Protein AF-A0A9E6AG06-F1 (afdb_monomer_lite)

Secondary structure (DSSP, 8-state):
------------------TTPPPPHHHHHHH--SHHHHHHHHHHHHHTT--GGGGGT-HHHHHHHHHHHHHHHHHHHHH-TT-HHHHHHHHHHHHHHHHHHT-

Foldseek 3Di:
DDDDPDDPDPDPPPPPPDDQFFQALVLLLVLQPDPVLNVVLVVVCVVVVDDRVCSRPPLVSLVSSLVSLVVVLVCCVVPPVVPVVSNVSSVVSSVVSVVVNVD

Sequence (103 aa):
MTRLQTAMNQGPSRTRRSRGQPFDWRMVSGCLEEPDTRELAMAYFKTLGFKPDDFGHLRLAQEAAVSSLTLAEDWLESVHPGRRRERASIREVRRQLEVALWK

pLDDT: mean 73.97, std 16.2, range [35.31, 89.94]

Radius of gyration: 18.27 Å; chains: 1; bounding box: 39×53×49 Å

Structure (mmCIF, N/CA/C/O backbone):
data_AF-A0A9E6AG06-F1
#
_entry.id   AF-A0A9E6AG06-F1
#
loop_
_atom_site.group_PDB
_atom_site.id
_atom_site.type_symbol
_atom_site.label_atom_id
_atom_site.label_alt_id
_atom_site.label_comp_id
_atom_site.label_asym_id
_atom_site.label_entity_id
_atom_site.label_seq_id
_atom_site.pdbx_PDB_ins_code
_atom_site.Cartn_x
_atom_site.Cartn_y
_atom_site.Cartn_z
_atom_site.occupancy
_atom_site.B_iso_or_equiv
_atom_site.auth_seq_id
_atom_site.auth_comp_id
_atom_site.auth_asym_id
_atom_site.auth_atom_id
_atom_site.pdbx_PDB_model_num
ATOM 1 N N . MET A 1 1 ? -23.966 40.726 -38.622 1.00 41.69 1 MET A N 1
ATOM 2 C CA . MET A 1 1 ? -24.741 40.745 -37.364 1.00 41.69 1 MET A CA 1
ATOM 3 C C . MET A 1 1 ? -24.374 39.521 -36.541 1.00 41.69 1 MET A C 1
ATOM 5 O O . MET A 1 1 ? -24.136 38.457 -37.087 1.00 41.69 1 MET A O 1
ATOM 9 N N . THR A 1 2 ? -24.209 39.761 -35.253 1.00 44.81 2 THR A N 1
ATOM 10 C CA . THR A 1 2 ? -23.462 39.029 -34.224 1.00 44.81 2 THR A CA 1
ATOM 11 C C . THR A 1 2 ? -24.201 37.790 -33.693 1.00 44.81 2 THR A C 1
ATOM 13 O O . THR A 1 2 ? -25.392 37.911 -33.432 1.00 44.81 2 THR A O 1
ATOM 16 N N . ARG A 1 3 ? -23.500 36.674 -33.403 1.00 48.00 3 ARG A N 1
ATOM 17 C CA . ARG A 1 3 ? -23.332 36.077 -32.044 1.00 48.00 3 ARG A CA 1
ATOM 18 C C . ARG A 1 3 ? -23.038 34.560 -32.021 1.00 48.00 3 ARG A C 1
ATOM 20 O O . ARG A 1 3 ? -23.847 33.751 -32.444 1.00 48.00 3 ARG A O 1
ATOM 27 N N . LEU A 1 4 ? -21.928 34.258 -31.333 1.00 46.31 4 LEU A N 1
ATOM 28 C CA . LEU A 1 4 ? -21.751 33.232 -30.289 1.00 46.31 4 LEU A CA 1
ATOM 29 C C . LEU A 1 4 ? -21.822 31.747 -30.686 1.00 46.31 4 LEU A C 1
ATOM 31 O O . LEU A 1 4 ? -22.835 31.085 -30.493 1.00 46.31 4 LEU A O 1
ATOM 35 N N . GLN A 1 5 ? -20.664 31.181 -31.036 1.00 49.62 5 GLN A N 1
ATOM 36 C CA . GLN A 1 5 ? -20.332 29.806 -30.651 1.00 49.62 5 GLN A CA 1
ATOM 37 C C . GLN A 1 5 ? -19.480 29.866 -29.381 1.00 49.62 5 GLN A C 1
ATOM 39 O O . GLN A 1 5 ? -18.268 30.068 -29.417 1.00 49.62 5 GLN A O 1
ATOM 44 N N . THR A 1 6 ? -20.149 29.766 -28.236 1.00 49.50 6 THR A N 1
ATOM 45 C CA . THR A 1 6 ? -19.501 29.623 -26.934 1.00 49.50 6 THR A CA 1
ATOM 46 C C . THR A 1 6 ? -18.848 28.248 -26.877 1.00 49.50 6 THR A C 1
ATOM 48 O O . THR A 1 6 ? -19.535 27.230 -26.829 1.00 49.50 6 THR A O 1
ATOM 51 N N . ALA A 1 7 ? -17.516 28.226 -26.879 1.00 46.50 7 ALA A N 1
ATOM 52 C CA . ALA A 1 7 ? -16.730 27.056 -26.529 1.00 46.50 7 ALA A CA 1
ATOM 53 C C . ALA A 1 7 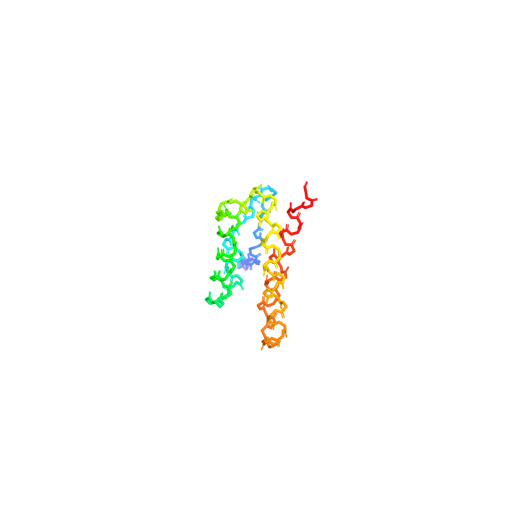? -17.153 26.574 -25.133 1.00 46.50 7 ALA A C 1
ATOM 55 O O . ALA A 1 7 ? -16.934 27.252 -24.125 1.00 46.50 7 ALA A O 1
ATOM 56 N N . MET A 1 8 ? -17.805 25.414 -25.072 1.00 45.72 8 MET A N 1
ATOM 57 C CA . MET A 1 8 ? -18.085 24.747 -23.811 1.00 45.72 8 MET A CA 1
ATOM 58 C C . MET A 1 8 ? -16.763 24.235 -23.242 1.00 45.72 8 MET A C 1
ATOM 60 O O . MET A 1 8 ? -16.219 23.227 -23.684 1.00 45.72 8 MET A O 1
ATOM 64 N N . ASN A 1 9 ? -16.262 24.983 -22.260 1.00 41.19 9 ASN A N 1
ATOM 65 C CA . ASN A 1 9 ? -15.256 24.579 -21.289 1.00 41.19 9 ASN A CA 1
ATOM 66 C C . ASN A 1 9 ? -15.549 23.166 -20.754 1.00 41.19 9 ASN A C 1
ATOM 68 O O . ASN A 1 9 ? -16.291 23.007 -19.787 1.00 41.19 9 ASN A O 1
ATOM 72 N N . GLN A 1 10 ? -14.918 22.145 -21.328 1.00 41.56 10 GLN A N 1
ATOM 73 C CA . GLN A 1 10 ? -14.645 20.899 -20.619 1.00 41.56 10 GLN A CA 1
ATOM 74 C C . GLN A 1 10 ? -13.259 21.027 -19.990 1.00 41.56 10 GLN A C 1
ATOM 76 O O . GLN A 1 10 ? -12.274 20.455 -20.450 1.00 41.56 10 GLN A O 1
ATOM 81 N N . GLY A 1 11 ? -13.177 21.851 -18.942 1.00 35.31 11 GLY A N 1
ATOM 82 C CA . GLY A 1 11 ? -12.070 21.741 -18.001 1.00 35.31 11 GLY A CA 1
ATOM 83 C C . GLY A 1 11 ? -12.088 20.336 -17.388 1.00 35.31 11 GLY A C 1
ATOM 84 O O . GLY A 1 11 ? -13.172 19.766 -17.234 1.00 35.31 11 GLY A O 1
ATOM 85 N N . PRO A 1 12 ? -10.929 19.751 -17.041 1.00 40.59 12 PRO A N 1
ATOM 86 C CA . PRO A 1 12 ? -10.898 18.456 -16.380 1.00 40.59 12 PRO A CA 1
ATOM 87 C C . PRO A 1 12 ? -11.785 18.537 -15.142 1.00 40.59 12 PRO A C 1
ATOM 89 O O . PRO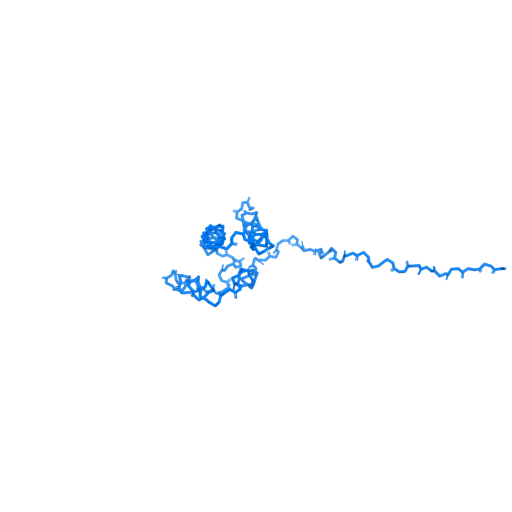 A 1 12 ? -11.616 19.445 -14.322 1.00 40.59 12 PRO A O 1
ATOM 92 N N . SER A 1 13 ? -12.746 17.614 -15.045 1.00 40.72 13 SER A N 1
ATOM 93 C CA . SER A 1 13 ? -13.599 17.407 -13.879 1.00 40.72 13 SER A CA 1
ATOM 94 C C . SER A 1 13 ? -12.718 17.235 -12.647 1.00 40.72 13 SER A C 1
ATOM 96 O O . SER A 1 13 ? -12.353 16.127 -12.264 1.00 40.72 13 SER A O 1
ATOM 98 N N . ARG A 1 14 ? -12.363 18.359 -12.018 1.00 41.94 14 ARG A N 1
ATOM 99 C CA . ARG A 1 14 ? -11.867 18.439 -10.653 1.00 41.94 14 ARG A CA 1
ATOM 100 C C . ARG A 1 14 ? -13.014 17.939 -9.802 1.00 41.94 14 ARG A C 1
ATOM 102 O O . ARG A 1 14 ? -13.880 18.708 -9.390 1.00 41.94 14 ARG A O 1
ATOM 109 N N . THR A 1 15 ? -13.050 16.626 -9.604 1.00 43.94 15 THR A N 1
ATOM 110 C CA . THR A 1 15 ? -13.923 15.992 -8.634 1.00 43.94 15 THR A CA 1
ATOM 111 C C . THR A 1 15 ? -13.652 16.674 -7.313 1.00 43.94 15 THR A C 1
ATOM 113 O O . THR A 1 15 ? -12.602 16.512 -6.691 1.00 43.94 15 THR A O 1
ATOM 116 N N . ARG A 1 16 ? -14.622 17.498 -6.951 1.00 44.59 16 ARG A N 1
ATOM 117 C CA . ARG A 1 16 ? -14.853 18.118 -5.663 1.00 44.59 16 ARG A CA 1
ATOM 118 C C . ARG A 1 16 ? -15.007 16.970 -4.657 1.00 44.59 16 ARG A C 1
ATOM 120 O O . ARG A 1 16 ? -16.123 16.623 -4.296 1.00 4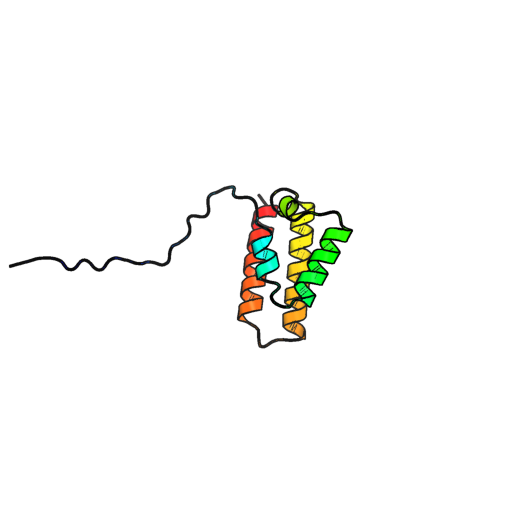4.59 16 ARG A O 1
ATOM 127 N N . ARG A 1 17 ? -13.910 16.290 -4.295 1.00 48.09 17 ARG A N 1
ATOM 128 C CA . ARG A 1 17 ? -13.930 15.241 -3.272 1.00 48.09 17 ARG A CA 1
ATOM 129 C C . ARG A 1 17 ? -14.093 15.930 -1.930 1.00 48.09 17 ARG A C 1
ATOM 131 O O . ARG A 1 17 ? -13.201 16.591 -1.403 1.00 48.09 17 ARG A O 1
ATOM 138 N N . SER A 1 18 ? -15.333 15.838 -1.494 1.00 42.09 18 SER A N 1
ATOM 139 C CA . SER A 1 18 ? -15.918 16.254 -0.243 1.00 42.09 18 SER A CA 1
ATOM 140 C C . SER A 1 18 ? -14.985 16.010 0.937 1.00 42.09 18 SER A C 1
ATOM 142 O O . SER A 1 18 ? -14.424 14.928 1.106 1.00 42.09 18 SER A O 1
ATOM 144 N N . ARG A 1 19 ? -14.867 17.030 1.788 1.00 45.97 19 ARG A N 1
ATOM 145 C CA . ARG A 1 19 ? -14.396 16.889 3.166 1.00 45.97 19 ARG A CA 1
ATOM 146 C C . ARG A 1 19 ? -15.136 15.704 3.811 1.00 45.97 19 ARG A C 1
ATOM 148 O O . ARG A 1 19 ? -16.360 15.736 3.866 1.00 45.97 19 ARG A O 1
ATOM 155 N N . GLY A 1 20 ? -14.404 14.683 4.261 1.00 51.22 20 GLY A N 1
ATOM 156 C CA . GLY A 1 20 ? -14.941 13.602 5.098 1.00 51.22 20 GLY A CA 1
ATOM 157 C C . GLY A 1 20 ? -15.362 12.304 4.401 1.00 51.22 20 GLY A C 1
ATOM 158 O O . GLY A 1 20 ? -16.028 11.501 5.044 1.00 51.22 20 GLY A O 1
ATOM 159 N N . GLN A 1 21 ? -15.011 12.059 3.131 1.00 53.38 21 GLN A N 1
ATOM 160 C CA . GLN A 1 21 ? -15.239 10.718 2.573 1.00 53.38 21 GLN A CA 1
ATOM 161 C C . GLN A 1 21 ? -14.242 9.699 3.158 1.00 53.38 21 GLN A C 1
ATOM 163 O O . GLN A 1 21 ? -13.038 9.974 3.126 1.00 53.38 21 GLN A O 1
ATOM 168 N N . PRO A 1 22 ? -14.721 8.546 3.669 1.00 62.91 22 PRO A N 1
ATOM 169 C CA . PRO A 1 22 ? -13.857 7.453 4.098 1.00 62.91 22 PRO A CA 1
ATOM 170 C C . PRO A 1 22 ? -13.005 6.959 2.925 1.00 62.91 22 PRO A C 1
ATOM 172 O O . PRO A 1 22 ? -13.431 6.988 1.768 1.00 62.91 22 PRO A O 1
ATOM 175 N N . PHE A 1 23 ? -11.779 6.543 3.228 1.00 69.75 23 PHE A N 1
ATOM 176 C CA . PHE A 1 23 ? -10.842 6.034 2.234 1.00 69.75 23 PHE A CA 1
ATOM 177 C C . PHE A 1 23 ? -11.349 4.706 1.635 1.00 69.75 23 PHE A C 1
ATOM 179 O O . PHE A 1 23 ? -11.742 3.805 2.372 1.00 69.75 23 PHE A O 1
ATOM 186 N N . ASP A 1 24 ? -11.363 4.583 0.302 1.00 77.81 24 ASP A N 1
ATOM 187 C CA . ASP A 1 24 ? -11.891 3.400 -0.399 1.00 77.81 24 ASP A CA 1
ATOM 188 C C . ASP A 1 24 ? -10.761 2.412 -0.734 1.00 77.81 24 ASP A C 1
ATOM 190 O O . ASP A 1 24 ? -9.863 2.721 -1.523 1.00 77.81 24 ASP A O 1
ATOM 194 N N . TRP A 1 25 ? -10.849 1.194 -0.191 1.00 76.19 25 TRP A N 1
ATOM 195 C CA . TRP A 1 25 ? -9.959 0.062 -0.482 1.00 76.19 25 TRP A CA 1
ATOM 196 C C . TRP A 1 25 ? -9.754 -0.188 -1.986 1.00 76.19 25 TRP A C 1
ATOM 198 O O . TRP A 1 25 ? -8.663 -0.580 -2.414 1.00 76.19 25 TRP A O 1
ATOM 208 N N . ARG A 1 26 ? -10.759 0.094 -2.825 1.00 77.88 26 ARG A N 1
ATOM 209 C CA . ARG A 1 26 ? -10.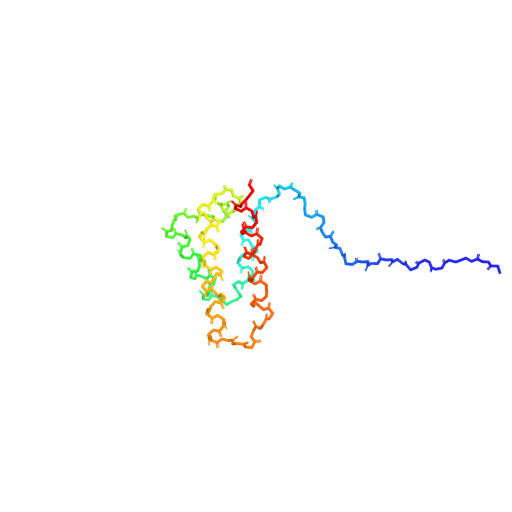641 -0.052 -4.283 1.00 77.88 26 ARG A CA 1
ATOM 210 C C . ARG A 1 26 ? -9.483 0.758 -4.855 1.00 77.88 26 ARG A C 1
ATOM 212 O O . ARG A 1 26 ? -8.850 0.303 -5.804 1.00 77.88 26 ARG A O 1
ATOM 219 N N . MET A 1 27 ? -9.156 1.900 -4.248 1.00 75.88 27 MET A N 1
ATOM 220 C CA . MET A 1 27 ? -8.015 2.725 -4.647 1.00 75.88 27 MET A CA 1
ATOM 221 C C . MET A 1 27 ? -6.675 2.016 -4.414 1.00 75.88 27 MET A C 1
ATOM 223 O O . MET A 1 27 ? -5.790 2.125 -5.254 1.00 75.88 27 MET A O 1
ATOM 227 N N . VAL A 1 28 ? -6.539 1.242 -3.332 1.00 72.75 28 VAL A N 1
ATOM 228 C CA . VAL A 1 28 ? -5.335 0.439 -3.045 1.00 72.75 28 VAL A CA 1
ATOM 229 C C . VAL A 1 28 ? -5.250 -0.741 -4.002 1.00 72.75 28 VAL A C 1
ATOM 231 O O . VAL A 1 28 ? -4.234 -0.932 -4.663 1.00 72.75 28 VAL A O 1
ATOM 234 N N . SER A 1 29 ? -6.340 -1.501 -4.136 1.00 75.50 29 SER A N 1
ATOM 235 C CA . SER A 1 29 ? -6.363 -2.676 -5.014 1.00 75.50 29 SER A CA 1
ATOM 236 C C . SER A 1 29 ? -6.121 -2.324 -6.487 1.00 75.50 29 SER A C 1
ATOM 238 O O . SER A 1 29 ? -5.495 -3.101 -7.202 1.00 75.50 29 SER A O 1
ATOM 240 N N . GLY A 1 30 ? -6.559 -1.138 -6.928 1.00 73.88 30 GLY A N 1
ATOM 241 C CA . GLY A 1 30 ? -6.340 -0.641 -8.285 1.00 73.88 30 GLY A CA 1
ATOM 242 C C . GLY A 1 30 ? -4.884 -0.276 -8.582 1.00 73.88 30 GLY A C 1
ATOM 243 O O . GLY A 1 30 ? -4.484 -0.327 -9.736 1.00 73.88 30 GLY A O 1
ATOM 244 N N . CYS A 1 31 ? -4.080 0.043 -7.563 1.00 70.56 31 CYS A N 1
ATOM 245 C CA . CYS A 1 31 ? -2.642 0.281 -7.721 1.00 70.56 31 CYS A CA 1
ATOM 246 C C . CYS A 1 31 ? -1.813 -1.010 -7.747 1.00 70.56 31 CYS A C 1
ATOM 248 O O . CYS A 1 31 ? -0.685 -1.008 -8.232 1.00 70.56 31 CYS A O 1
ATOM 250 N N . LEU A 1 32 ? -2.369 -2.106 -7.232 1.00 69.06 32 LEU A N 1
ATOM 251 C CA . LEU A 1 32 ? -1.767 -3.434 -7.261 1.00 69.06 32 LEU A CA 1
ATOM 252 C C . LEU A 1 32 ? -2.262 -4.139 -8.529 1.00 69.06 32 LEU A C 1
ATOM 254 O O . LEU A 1 32 ? -3.230 -4.898 -8.486 1.00 69.06 32 LEU A O 1
ATOM 258 N N . GLU A 1 33 ? -1.705 -3.778 -9.687 1.00 64.38 33 GLU A N 1
ATOM 259 C CA . GLU A 1 33 ? -2.141 -4.313 -10.989 1.00 64.38 33 GLU A CA 1
ATOM 260 C C . GLU A 1 33 ? -1.685 -5.756 -11.228 1.00 64.38 33 GLU A C 1
ATOM 262 O O . GLU A 1 33 ? -2.371 -6.494 -11.934 1.00 64.38 33 GLU A O 1
ATOM 267 N N . GLU A 1 34 ? -0.580 -6.189 -10.614 1.00 66.25 34 GLU A N 1
ATOM 268 C CA . GLU A 1 34 ? -0.150 -7.581 -10.730 1.00 66.25 34 GLU A CA 1
ATOM 269 C C . GLU A 1 34 ? -0.947 -8.474 -9.772 1.00 66.25 34 GLU A C 1
ATOM 271 O O . GLU A 1 34 ? -1.018 -8.146 -8.577 1.00 66.25 34 GLU A O 1
ATOM 276 N N . PRO A 1 35 ? -1.520 -9.594 -10.267 1.00 59.66 35 PRO A N 1
ATOM 277 C CA . PRO A 1 35 ? -2.317 -10.521 -9.464 1.00 59.66 35 PRO A CA 1
ATOM 278 C C . PRO A 1 35 ? -1.619 -10.887 -8.156 1.00 59.66 35 PRO A C 1
ATOM 280 O O . PRO A 1 35 ? -2.220 -10.772 -7.092 1.00 59.66 35 PRO A O 1
ATOM 283 N N . ASP A 1 36 ? -0.318 -11.169 -8.226 1.00 66.88 36 ASP A N 1
ATOM 284 C CA . ASP A 1 36 ? 0.479 -11.612 -7.085 1.00 66.88 36 ASP A CA 1
ATOM 285 C C . ASP A 1 36 ? 0.586 -10.533 -6.000 1.00 66.88 36 ASP A C 1
ATOM 287 O O . ASP A 1 36 ? 0.380 -10.804 -4.820 1.00 66.88 36 ASP A O 1
ATOM 291 N N . THR A 1 37 ? 0.831 -9.273 -6.374 1.00 69.44 37 THR A N 1
ATOM 292 C CA . THR A 1 37 ? 0.931 -8.172 -5.396 1.00 69.44 37 THR A CA 1
ATOM 293 C C . THR A 1 37 ? -0.404 -7.868 -4.720 1.00 69.44 37 THR A C 1
ATOM 295 O O . THR A 1 37 ? -0.448 -7.571 -3.523 1.00 69.44 37 THR A O 1
ATOM 298 N N . ARG A 1 38 ? -1.508 -7.981 -5.466 1.00 74.81 38 ARG A N 1
ATOM 299 C CA . ARG A 1 38 ? -2.859 -7.788 -4.935 1.00 74.81 38 ARG A CA 1
ATOM 300 C C . ARG A 1 38 ? -3.256 -8.930 -4.010 1.00 74.81 38 ARG A C 1
ATOM 302 O O . ARG A 1 38 ? -3.757 -8.672 -2.917 1.00 74.81 38 ARG A O 1
ATOM 309 N N . GLU A 1 39 ? -3.025 -10.168 -4.429 1.00 75.12 39 GLU A N 1
ATOM 310 C CA . GLU A 1 39 ? -3.338 -11.361 -3.646 1.00 75.12 39 GLU A CA 1
ATOM 311 C C . GLU A 1 39 ? -2.509 -11.429 -2.364 1.00 75.12 39 GLU A C 1
ATOM 313 O O . GLU A 1 39 ? -3.074 -11.678 -1.299 1.00 75.12 39 G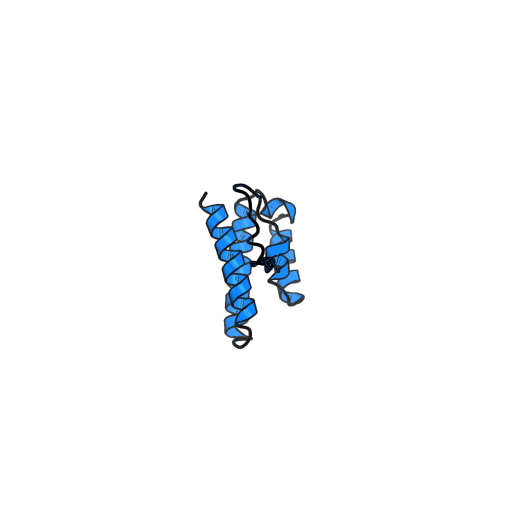LU A O 1
ATOM 318 N N . LEU A 1 40 ? -1.211 -11.112 -2.421 1.00 75.44 40 LEU A N 1
ATOM 319 C CA . LEU A 1 40 ? -0.346 -11.051 -1.239 1.00 75.44 40 LEU A CA 1
ATOM 320 C C . LEU A 1 40 ? -0.799 -9.974 -0.250 1.00 75.44 40 LEU A C 1
ATOM 322 O O . LEU A 1 40 ? -0.881 -10.242 0.950 1.00 75.44 40 LEU A O 1
ATOM 326 N N . ALA A 1 41 ? -1.151 -8.779 -0.732 1.00 78.88 41 ALA A N 1
ATOM 327 C CA . ALA A 1 41 ? -1.678 -7.722 0.127 1.00 78.88 41 ALA A CA 1
ATOM 328 C C . ALA A 1 41 ? -3.013 -8.138 0.768 1.00 78.88 41 ALA A C 1
ATOM 330 O O . ALA A 1 41 ? -3.193 -8.003 1.977 1.00 78.88 41 ALA A O 1
ATOM 331 N N . MET A 1 42 ? -3.935 -8.717 -0.009 1.00 78.69 42 MET A N 1
ATOM 332 C CA . MET A 1 42 ? -5.213 -9.211 0.514 1.00 78.69 42 MET A CA 1
ATOM 333 C C . MET A 1 42 ? -5.037 -10.350 1.523 1.00 78.69 42 MET A C 1
ATOM 335 O O . MET A 1 42 ? -5.727 -10.370 2.543 1.00 78.69 42 MET A O 1
ATOM 339 N N . ALA A 1 43 ? -4.112 -11.278 1.273 1.00 81.50 43 ALA A N 1
ATOM 340 C CA . ALA A 1 43 ? -3.776 -12.345 2.205 1.00 81.50 43 ALA A CA 1
ATOM 341 C C . ALA A 1 43 ? -3.221 -11.769 3.514 1.00 81.50 43 ALA A C 1
ATOM 343 O O . ALA A 1 43 ? -3.704 -12.131 4.585 1.00 81.50 43 ALA A O 1
ATOM 344 N N . TYR A 1 44 ? -2.290 -10.814 3.434 1.00 82.62 44 TYR A N 1
ATOM 345 C CA . TYR A 1 44 ? -1.751 -10.113 4.598 1.00 82.62 44 TYR A CA 1
ATOM 346 C C . TYR A 1 44 ? -2.857 -9.430 5.415 1.00 82.62 44 TYR A C 1
ATOM 348 O O . TYR A 1 44 ? -2.991 -9.685 6.612 1.00 82.62 44 TYR A O 1
ATOM 356 N N . PHE A 1 45 ? -3.741 -8.658 4.782 1.00 86.00 45 PHE A N 1
ATOM 357 C CA . PHE A 1 45 ? -4.851 -8.010 5.489 1.00 86.00 45 PHE A CA 1
ATOM 358 C C . PHE A 1 45 ? -5.818 -9.006 6.122 1.00 86.00 45 PHE A C 1
ATOM 360 O O . PHE A 1 45 ? -6.243 -8.810 7.261 1.00 86.00 45 PHE A O 1
ATOM 367 N N . LYS A 1 46 ? -6.095 -10.120 5.439 1.00 84.94 46 LYS A N 1
ATOM 368 C CA . LYS A 1 46 ? -6.906 -11.207 5.990 1.00 84.94 46 LYS A CA 1
ATOM 369 C C . LYS A 1 46 ? -6.254 -11.836 7.224 1.00 84.94 46 LYS A C 1
ATOM 371 O O . LYS A 1 46 ? -6.968 -12.134 8.177 1.00 84.94 46 LYS A O 1
ATOM 376 N N . THR A 1 47 ? -4.929 -12.013 7.242 1.00 87.81 47 THR A N 1
ATOM 377 C CA . THR A 1 47 ? -4.218 -12.527 8.433 1.00 87.81 47 THR A CA 1
ATOM 378 C C . THR A 1 47 ? -4.276 -11.567 9.617 1.00 87.81 47 THR A C 1
ATOM 380 O O . THR A 1 47 ? -4.333 -12.016 10.758 1.00 87.81 47 THR A O 1
ATOM 383 N N . LEU A 1 48 ? -4.346 -10.260 9.353 1.00 85.81 48 LEU A N 1
ATOM 384 C CA . LEU A 1 48 ? -4.558 -9.229 10.371 1.00 85.81 48 LEU A CA 1
ATOM 385 C C . LEU A 1 48 ? -6.032 -9.082 10.787 1.00 85.81 48 LEU A C 1
ATOM 387 O O . LEU A 1 48 ? -6.344 -8.303 11.684 1.00 85.81 48 LEU A O 1
ATOM 391 N N . GLY A 1 49 ? -6.943 -9.828 10.153 1.00 89.00 49 GLY A N 1
ATOM 392 C CA . GLY A 1 49 ? -8.376 -9.790 10.434 1.00 89.00 49 GLY A CA 1
ATOM 393 C C . GLY A 1 49 ? -9.121 -8.612 9.802 1.00 89.00 49 GLY A C 1
ATOM 394 O O . GLY A 1 49 ? -10.295 -8.421 10.117 1.00 89.00 49 GLY A O 1
ATOM 395 N N . PHE A 1 50 ? -8.485 -7.848 8.910 1.00 88.25 50 PHE A N 1
ATOM 396 C CA . PHE A 1 50 ? -9.110 -6.697 8.261 1.00 88.25 50 PHE A CA 1
ATOM 397 C C . PHE A 1 50 ? -10.000 -7.105 7.085 1.00 88.25 50 PHE A C 1
ATOM 399 O O . PHE A 1 50 ? -9.652 -7.949 6.253 1.00 88.25 50 PHE A O 1
ATOM 406 N N . LYS A 1 51 ? -11.150 -6.446 6.991 1.00 85.62 51 LYS A N 1
ATOM 407 C CA . LYS A 1 51 ? -12.087 -6.489 5.869 1.00 85.62 51 LYS A CA 1
ATOM 408 C C . LYS A 1 51 ? -11.908 -5.248 4.987 1.00 85.62 51 LYS A C 1
ATOM 410 O O . LYS A 1 51 ? -11.470 -4.210 5.472 1.00 85.62 51 LYS A O 1
ATOM 415 N N . PRO A 1 52 ? -12.303 -5.295 3.704 1.00 80.50 52 PRO A N 1
ATOM 416 C CA . PRO A 1 52 ? -12.266 -4.125 2.820 1.00 80.50 52 PRO A CA 1
ATOM 417 C C . PRO A 1 52 ? -12.955 -2.866 3.379 1.00 80.50 52 PRO A C 1
ATOM 419 O O . PRO A 1 52 ? -12.482 -1.757 3.142 1.00 80.50 52 PRO A O 1
ATOM 422 N N . ASP A 1 53 ? -14.034 -3.027 4.148 1.00 82.81 53 ASP A N 1
ATOM 423 C CA . ASP A 1 53 ? -14.766 -1.900 4.741 1.00 82.81 53 ASP A CA 1
ATOM 424 C C . ASP A 1 53 ? -13.977 -1.208 5.868 1.00 82.81 53 ASP A C 1
ATOM 426 O O . ASP A 1 53 ? -14.155 -0.011 6.113 1.00 82.81 53 ASP A O 1
ATOM 430 N N . ASP A 1 54 ? -13.059 -1.933 6.516 1.00 84.88 54 ASP A N 1
ATOM 431 C CA . ASP A 1 54 ? -12.257 -1.451 7.645 1.00 84.88 54 ASP A CA 1
ATOM 432 C C . ASP A 1 54 ? -11.311 -0.323 7.223 1.00 84.88 54 ASP A C 1
ATOM 434 O O . ASP A 1 54 ? -11.073 0.611 7.983 1.00 84.88 54 ASP A O 1
ATOM 438 N N . PHE A 1 55 ? -10.839 -0.322 5.975 1.00 82.12 55 PHE A N 1
ATOM 439 C CA . PHE A 1 55 ? -9.948 0.721 5.449 1.00 82.12 55 PHE A CA 1
ATOM 440 C C . PHE A 1 55 ? -10.598 2.113 5.416 1.00 82.12 55 PHE A C 1
ATOM 442 O O . PHE A 1 55 ? -9.896 3.127 5.411 1.00 82.12 55 PHE A O 1
ATOM 449 N N . GLY A 1 56 ? -11.932 2.180 5.453 1.00 81.38 56 GLY A N 1
ATOM 450 C CA . GLY A 1 56 ? -12.664 3.440 5.499 1.00 81.38 56 GLY A CA 1
ATOM 451 C C . GLY A 1 56 ? -12.645 4.137 6.861 1.00 81.38 56 GLY A C 1
ATOM 452 O O . GLY A 1 56 ? -12.833 5.351 6.907 1.00 81.38 56 GLY A O 1
ATOM 453 N N . HIS A 1 57 ? -12.429 3.403 7.957 1.00 80.94 57 HIS A N 1
ATOM 454 C CA . HIS A 1 57 ? -12.691 3.918 9.309 1.00 80.94 57 HIS A CA 1
ATOM 455 C C . HIS A 1 57 ? -11.752 3.395 10.410 1.00 80.94 57 HIS A C 1
ATOM 457 O O . HIS A 1 57 ? -11.657 4.017 11.467 1.00 80.94 57 HIS A O 1
ATOM 463 N N . LEU A 1 58 ? -11.033 2.293 10.186 1.00 87.38 58 LEU A N 1
ATOM 464 C CA . LEU A 1 58 ? -10.052 1.753 11.122 1.00 87.38 58 LEU A CA 1
ATOM 465 C C . LEU A 1 58 ? -8.645 2.237 10.777 1.00 87.38 58 LEU A C 1
ATOM 467 O O . LEU A 1 58 ? -8.062 1.880 9.753 1.00 87.38 58 LEU A O 1
ATOM 471 N N . ARG A 1 59 ? -8.064 2.994 11.710 1.00 88.00 59 ARG A N 1
ATOM 472 C CA . ARG A 1 59 ? -6.699 3.520 11.615 1.00 88.00 59 ARG A CA 1
ATOM 473 C C . ARG A 1 59 ? -5.661 2.422 11.365 1.00 88.00 59 ARG A C 1
ATOM 475 O O 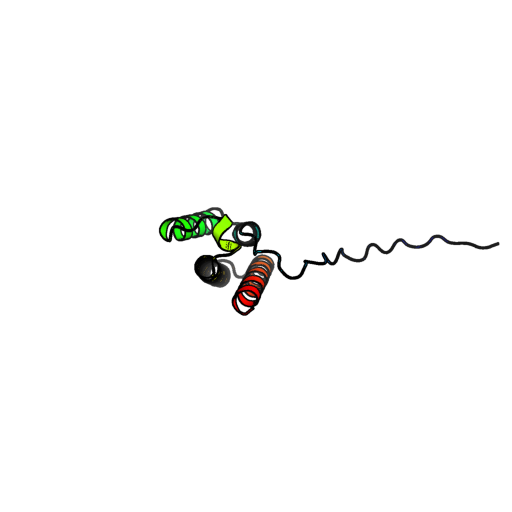. ARG A 1 59 ? -4.823 2.569 10.486 1.00 88.00 59 ARG A O 1
ATOM 482 N N . LEU A 1 60 ? -5.752 1.302 12.085 1.00 88.56 60 LEU A N 1
ATOM 483 C CA . LEU A 1 60 ? -4.819 0.179 11.927 1.00 88.56 60 LEU A CA 1
ATOM 484 C C . LEU A 1 60 ? -4.888 -0.449 10.524 1.00 88.56 60 LEU A C 1
ATOM 486 O O . LEU A 1 60 ? -3.857 -0.817 9.966 1.00 88.56 60 LEU A O 1
ATOM 490 N N . ALA A 1 61 ? -6.080 -0.525 9.923 1.00 86.94 61 ALA A N 1
ATOM 491 C CA . ALA A 1 61 ? -6.237 -1.010 8.552 1.00 86.94 61 ALA A CA 1
ATOM 492 C C . ALA A 1 61 ? -5.603 -0.034 7.545 1.00 86.94 61 ALA A C 1
ATOM 494 O O . ALA A 1 61 ? -4.930 -0.448 6.602 1.00 86.94 61 ALA A O 1
ATOM 495 N N . GLN A 1 62 ? -5.751 1.272 7.775 1.00 87.88 62 GLN A N 1
ATOM 496 C CA . GLN A 1 62 ? -5.119 2.313 6.960 1.00 87.88 62 GLN A CA 1
ATOM 497 C C . GLN A 1 62 ? -3.585 2.297 7.075 1.00 87.88 62 GLN A C 1
ATOM 499 O O . GLN A 1 62 ? -2.899 2.381 6.058 1.00 87.88 62 GLN A O 1
ATOM 504 N N . GLU A 1 63 ? -3.031 2.123 8.278 1.00 89.94 63 GLU A N 1
ATOM 505 C CA . GLU A 1 63 ? -1.583 1.973 8.504 1.00 89.94 63 GLU A CA 1
ATOM 506 C C . GLU A 1 63 ? -1.026 0.707 7.825 1.00 89.94 63 GLU A C 1
ATOM 508 O O . GLU A 1 63 ? 0.036 0.742 7.189 1.00 89.94 63 GLU A O 1
ATOM 513 N N . ALA A 1 64 ? -1.774 -0.400 7.875 1.00 88.75 64 ALA A N 1
ATOM 514 C CA . ALA A 1 64 ? -1.425 -1.619 7.153 1.00 88.75 64 ALA A CA 1
ATOM 515 C C . ALA A 1 64 ? -1.430 -1.399 5.628 1.00 88.75 64 ALA A C 1
ATOM 517 O O . ALA A 1 64 ? -0.493 -1.827 4.953 1.00 88.75 64 ALA A O 1
ATOM 518 N N . ALA A 1 65 ? -2.420 -0.680 5.081 1.00 88.12 65 ALA A N 1
ATOM 519 C CA . ALA A 1 65 ? -2.457 -0.325 3.659 1.00 88.12 65 ALA A CA 1
ATOM 520 C C . ALA A 1 65 ? -1.260 0.534 3.232 1.00 88.12 65 ALA A C 1
ATOM 522 O O . ALA A 1 65 ? -0.655 0.260 2.196 1.00 88.12 65 ALA A O 1
ATOM 523 N N . VAL A 1 66 ? -0.894 1.545 4.028 1.00 89.56 66 VAL A N 1
ATOM 524 C CA . VAL A 1 66 ? 0.296 2.381 3.779 1.00 89.56 66 VAL A CA 1
ATOM 525 C C . VAL A 1 66 ? 1.559 1.524 3.714 1.00 89.56 66 VAL A C 1
ATOM 527 O O . VAL A 1 66 ? 2.371 1.687 2.800 1.00 89.56 66 VAL A O 1
ATOM 530 N N . SER A 1 67 ? 1.698 0.574 4.639 1.00 88.88 67 SER A N 1
ATOM 531 C CA . SER A 1 67 ? 2.844 -0.339 4.677 1.00 88.88 67 SER A CA 1
ATOM 532 C C . SER A 1 67 ? 2.907 -1.215 3.422 1.00 88.88 67 SER A C 1
ATOM 534 O O . SER A 1 67 ? 3.950 -1.294 2.777 1.00 88.88 67 SER A O 1
ATOM 536 N N . SER A 1 68 ? 1.785 -1.811 3.006 1.00 86.69 68 SER A N 1
ATOM 537 C CA . SER A 1 68 ? 1.737 -2.634 1.789 1.00 86.69 68 SER A CA 1
ATOM 538 C C . SER A 1 68 ? 1.989 -1.832 0.511 1.00 86.69 68 SER A C 1
ATOM 540 O O . SER A 1 68 ? 2.670 -2.322 -0.385 1.00 86.69 68 SER A O 1
ATOM 542 N N . LEU A 1 69 ? 1.488 -0.596 0.422 1.00 87.00 69 LEU A N 1
ATOM 543 C CA . LEU A 1 69 ? 1.772 0.294 -0.709 1.00 87.00 69 LEU A CA 1
ATOM 544 C C . LEU A 1 69 ? 3.252 0.681 -0.775 1.00 87.00 69 LEU A C 1
ATOM 546 O O . LEU A 1 69 ? 3.801 0.768 -1.867 1.00 87.00 69 LEU A O 1
ATOM 550 N N . THR A 1 70 ? 3.898 0.878 0.375 1.00 89.19 70 THR A N 1
ATOM 551 C CA . THR A 1 70 ? 5.340 1.165 0.446 1.00 89.19 70 THR A CA 1
ATOM 552 C C . THR A 1 70 ? 6.150 -0.023 -0.068 1.00 89.19 70 THR A C 1
ATOM 554 O O . THR A 1 70 ? 6.968 0.139 -0.964 1.00 89.19 70 THR A O 1
ATOM 557 N N . LEU A 1 71 ? 5.840 -1.236 0.400 1.00 85.81 71 LEU A N 1
ATOM 558 C CA . LEU A 1 71 ? 6.498 -2.455 -0.081 1.00 85.81 71 LEU A CA 1
ATOM 559 C C . LEU A 1 71 ? 6.288 -2.678 -1.587 1.00 85.81 71 LEU A C 1
ATOM 561 O O . LEU A 1 71 ? 7.213 -3.091 -2.285 1.00 85.81 71 LEU A O 1
ATOM 565 N N . ALA A 1 72 ? 5.091 -2.385 -2.104 1.00 84.38 72 ALA A N 1
ATOM 566 C CA . ALA A 1 72 ? 4.813 -2.461 -3.536 1.00 84.38 72 ALA A CA 1
ATOM 567 C C . ALA A 1 72 ? 5.613 -1.419 -4.339 1.00 84.38 72 ALA A C 1
ATOM 569 O O . ALA A 1 72 ? 6.094 -1.717 -5.433 1.00 84.38 72 ALA A O 1
ATOM 570 N N . GLU A 1 73 ? 5.777 -0.207 -3.799 1.00 86.44 73 GLU A N 1
ATOM 571 C CA . GLU A 1 73 ? 6.609 0.842 -4.394 1.00 86.44 73 GLU A CA 1
ATOM 572 C C . GLU A 1 73 ? 8.082 0.415 -4.472 1.00 86.44 73 GLU A C 1
ATOM 574 O O . GLU A 1 73 ? 8.686 0.525 -5.543 1.00 86.44 73 GLU A O 1
ATOM 579 N N . ASP A 1 74 ? 8.626 -0.111 -3.371 1.00 87.69 74 ASP A N 1
ATOM 580 C CA . ASP A 1 74 ? 10.015 -0.571 -3.261 1.00 87.69 74 ASP A CA 1
ATOM 581 C C . ASP A 1 74 ? 10.289 -1.751 -4.202 1.00 87.69 74 ASP A C 1
ATOM 583 O O . ASP A 1 74 ? 11.301 -1.788 -4.909 1.00 87.69 74 ASP A O 1
ATOM 587 N N . TRP A 1 75 ? 9.356 -2.705 -4.274 1.00 84.38 75 TRP A N 1
ATOM 588 C CA . TRP A 1 75 ? 9.452 -3.832 -5.199 1.00 84.38 75 TRP A CA 1
ATOM 589 C C . TRP A 1 75 ? 9.432 -3.372 -6.660 1.00 84.38 75 TRP A C 1
ATOM 591 O O . TRP A 1 75 ? 10.274 -3.804 -7.448 1.00 84.38 75 TRP A O 1
ATOM 601 N N . LEU A 1 76 ? 8.534 -2.451 -7.031 1.00 83.12 76 LEU A N 1
ATOM 602 C CA . LEU A 1 76 ? 8.504 -1.886 -8.385 1.00 83.12 76 LEU A CA 1
ATOM 603 C C . LEU A 1 76 ? 9.785 -1.121 -8.715 1.00 83.12 76 LEU A C 1
ATOM 605 O O . LEU A 1 76 ? 10.264 -1.194 -9.846 1.00 83.12 76 LEU A O 1
ATOM 609 N N . GLU A 1 77 ? 10.343 -0.385 -7.756 1.00 85.62 77 GLU A N 1
ATOM 610 C CA . GLU A 1 77 ? 11.623 0.299 -7.927 1.00 85.62 77 GLU A CA 1
ATOM 611 C C . GLU A 1 77 ? 12.773 -0.683 -8.175 1.00 85.62 77 GLU A C 1
ATOM 613 O O . GLU A 1 77 ? 13.608 -0.426 -9.044 1.00 85.62 77 GLU A O 1
ATOM 618 N N . SER A 1 78 ? 12.783 -1.814 -7.468 1.00 84.81 78 SER A N 1
ATOM 619 C CA . SER A 1 78 ? 13.830 -2.830 -7.576 1.00 84.81 78 SER A CA 1
ATOM 620 C C . SER A 1 78 ? 13.708 -3.706 -8.829 1.00 84.81 78 SER A C 1
ATOM 622 O O . SER A 1 78 ? 14.701 -3.922 -9.525 1.00 84.81 78 SER A O 1
ATOM 624 N N . VAL A 1 79 ? 12.507 -4.202 -9.136 1.00 82.38 79 VAL A N 1
ATOM 625 C CA . VAL A 1 79 ? 12.285 -5.241 -10.159 1.00 82.38 79 VAL A CA 1
ATOM 626 C C . VAL A 1 79 ? 11.861 -4.648 -11.505 1.00 82.38 79 VAL A C 1
ATOM 628 O O . VAL A 1 79 ? 12.239 -5.157 -12.562 1.00 82.38 79 VAL A O 1
ATOM 631 N N . HIS A 1 80 ? 11.117 -3.538 -11.497 1.00 80.56 80 HIS A N 1
ATOM 632 C CA . HIS A 1 80 ? 10.541 -2.938 -12.704 1.00 80.56 80 HIS A CA 1
ATOM 633 C C . HIS A 1 80 ? 10.750 -1.413 -12.779 1.00 80.56 80 HIS A C 1
ATOM 635 O O . HIS A 1 80 ? 9.780 -0.652 -12.875 1.00 80.56 80 HIS A O 1
ATOM 641 N N . PRO A 1 81 ? 12.004 -0.922 -12.849 1.00 80.06 81 PRO A N 1
ATOM 642 C CA . PRO A 1 81 ? 12.308 0.514 -12.789 1.00 80.06 81 PRO A CA 1
ATOM 643 C C . PRO A 1 81 ? 11.683 1.352 -13.926 1.00 80.06 81 PRO A C 1
ATOM 645 O O . PRO A 1 81 ? 11.555 2.574 -13.806 1.00 80.06 81 PRO A O 1
ATOM 648 N N . GLY A 1 82 ? 11.262 0.718 -15.029 1.00 82.94 82 GLY A N 1
ATOM 649 C CA . GLY A 1 82 ? 10.555 1.365 -16.141 1.00 82.94 82 GLY A CA 1
ATOM 650 C C . GLY A 1 82 ? 9.098 1.753 -15.846 1.00 82.94 82 GLY A C 1
ATOM 651 O O . GLY A 1 82 ? 8.562 2.634 -16.521 1.00 82.94 82 GLY A O 1
ATOM 652 N N . ARG A 1 83 ? 8.465 1.169 -14.819 1.00 82.88 83 ARG A N 1
ATOM 653 C CA . ARG A 1 83 ? 7.052 1.399 -14.450 1.00 82.88 83 ARG A CA 1
ATOM 654 C C . ARG A 1 83 ? 6.855 2.673 -13.619 1.00 82.88 83 ARG A C 1
ATOM 656 O O . ARG A 1 83 ? 6.397 2.665 -12.476 1.00 82.88 83 ARG A O 1
ATOM 663 N N . ARG A 1 84 ? 7.267 3.815 -14.180 1.00 84.19 84 ARG A N 1
ATOM 664 C CA . ARG A 1 84 ? 7.242 5.117 -13.483 1.00 84.19 84 ARG A CA 1
ATOM 665 C C . ARG A 1 84 ? 5.826 5.625 -13.192 1.00 84.19 84 ARG A C 1
ATOM 667 O O . ARG A 1 84 ? 5.645 6.339 -12.208 1.00 84.19 84 ARG A O 1
ATOM 674 N N . ARG A 1 85 ? 4.840 5.309 -14.040 1.00 83.75 85 ARG A N 1
ATOM 675 C CA . ARG A 1 85 ? 3.456 5.800 -13.884 1.00 83.75 85 ARG A CA 1
ATOM 676 C C . ARG A 1 85 ? 2.750 5.091 -12.734 1.00 83.75 85 ARG A C 1
ATOM 678 O O . ARG A 1 85 ? 2.108 5.737 -11.917 1.00 83.75 85 ARG A O 1
ATOM 685 N N . GLU A 1 86 ? 2.946 3.790 -12.639 1.00 81.81 86 GLU A N 1
ATOM 686 C CA . GLU A 1 86 ? 2.417 2.902 -11.613 1.00 81.81 86 GLU A CA 1
ATOM 687 C C . GLU A 1 86 ? 2.981 3.288 -10.242 1.00 81.81 86 GLU A C 1
ATOM 689 O O . GLU A 1 86 ? 2.223 3.508 -9.297 1.00 81.81 86 GLU A O 1
ATOM 694 N N . ARG A 1 87 ? 4.301 3.521 -10.163 1.00 85.50 87 ARG A N 1
ATOM 695 C CA . ARG A 1 87 ? 4.948 4.078 -8.964 1.00 85.50 87 ARG A CA 1
ATOM 696 C C . ARG A 1 87 ? 4.346 5.422 -8.542 1.00 85.50 87 ARG A C 1
ATOM 698 O O . ARG A 1 87 ? 4.125 5.649 -7.355 1.00 85.50 87 ARG A O 1
ATOM 705 N N . ALA A 1 88 ? 4.064 6.316 -9.493 1.00 85.81 88 ALA A N 1
ATOM 706 C CA . ALA A 1 88 ? 3.441 7.605 -9.191 1.00 85.81 88 ALA A CA 1
ATOM 707 C C . ALA A 1 88 ? 2.005 7.450 -8.655 1.00 85.81 88 ALA A C 1
ATOM 709 O O . ALA A 1 88 ? 1.640 8.138 -7.702 1.00 85.81 88 ALA A O 1
ATOM 710 N N . SER A 1 89 ? 1.220 6.520 -9.205 1.00 84.44 89 SER A N 1
ATOM 711 C CA . SER A 1 89 ? -0.119 6.191 -8.699 1.00 84.44 89 SER A CA 1
ATOM 712 C C . SER A 1 89 ? -0.080 5.626 -7.277 1.00 84.44 89 SER A C 1
ATOM 714 O O . SER A 1 89 ? -0.853 6.072 -6.429 1.00 84.44 89 SER A O 1
ATOM 716 N N . ILE A 1 90 ? 0.854 4.714 -6.982 1.00 85.94 90 ILE A N 1
ATOM 717 C CA . ILE A 1 90 ? 1.055 4.164 -5.630 1.00 85.94 90 ILE A CA 1
ATOM 718 C C . ILE A 1 90 ? 1.408 5.274 -4.635 1.00 85.94 90 ILE A C 1
ATOM 720 O O . ILE A 1 90 ? 0.778 5.371 -3.580 1.00 85.94 90 ILE A O 1
ATOM 724 N N . ARG A 1 91 ? 2.360 6.153 -4.985 1.00 88.44 91 ARG A N 1
ATOM 725 C CA . ARG A 1 91 ? 2.731 7.312 -4.154 1.00 88.44 91 ARG A CA 1
ATOM 726 C C . ARG A 1 91 ? 1.547 8.220 -3.859 1.00 88.44 91 ARG A C 1
ATOM 728 O O . ARG A 1 91 ? 1.389 8.667 -2.726 1.00 88.44 91 ARG A O 1
ATOM 735 N N . GLU A 1 92 ? 0.726 8.500 -4.864 1.00 89.94 92 GLU A N 1
ATOM 736 C CA . GLU A 1 92 ? -0.436 9.372 -4.707 1.00 89.94 92 GLU A CA 1
ATOM 737 C C . GLU A 1 92 ? -1.479 8.756 -3.764 1.00 89.94 92 GLU A C 1
ATOM 739 O O . GLU A 1 92 ? -1.953 9.429 -2.848 1.00 89.94 92 GLU A O 1
ATOM 744 N N . VAL A 1 93 ? -1.795 7.466 -3.918 1.00 85.69 93 VAL A N 1
ATOM 745 C CA . VAL A 1 93 ? -2.733 6.772 -3.016 1.00 85.69 93 VAL A CA 1
ATOM 746 C C . VAL A 1 93 ? -2.177 6.690 -1.592 1.00 85.69 93 VAL A C 1
ATOM 748 O O . VAL A 1 93 ? -2.910 6.971 -0.640 1.00 85.69 93 VAL A O 1
ATOM 751 N N . ARG A 1 94 ? -0.881 6.394 -1.430 1.00 88.81 94 ARG A N 1
ATOM 752 C CA . ARG A 1 94 ? -0.205 6.389 -0.122 1.00 88.81 94 ARG A CA 1
ATOM 753 C C . ARG A 1 94 ? -0.289 7.753 0.559 1.00 88.81 94 ARG A C 1
ATOM 755 O O . ARG A 1 94 ? -0.703 7.835 1.711 1.00 88.81 94 ARG A O 1
ATOM 762 N N . ARG A 1 95 ? 0.003 8.832 -0.168 1.00 89.12 95 ARG A N 1
ATOM 763 C CA . ARG A 1 95 ? -0.107 10.203 0.346 1.00 89.12 95 ARG A CA 1
ATOM 764 C C . ARG A 1 95 ? -1.539 10.540 0.778 1.00 89.12 95 ARG A C 1
ATOM 766 O O . ARG A 1 95 ? -1.729 11.222 1.782 1.00 89.12 95 ARG A O 1
ATOM 773 N N . GLN A 1 96 ? -2.557 10.088 0.043 1.00 83.38 96 GLN A N 1
ATOM 774 C CA . GLN A 1 96 ? -3.958 10.305 0.430 1.00 83.38 96 GLN A CA 1
ATOM 775 C C . GLN A 1 96 ? -4.319 9.586 1.738 1.00 83.38 96 GLN A C 1
ATOM 777 O O . GLN A 1 96 ? -5.006 10.175 2.573 1.00 83.38 96 GLN A O 1
ATOM 782 N N . LEU A 1 97 ? -3.823 8.360 1.932 1.00 83.62 97 LEU A N 1
ATOM 783 C CA . LEU A 1 97 ? -3.943 7.610 3.188 1.00 83.62 97 LEU A CA 1
ATOM 784 C C . LEU A 1 97 ? -3.232 8.312 4.347 1.00 83.62 97 LEU A C 1
ATOM 786 O O . LEU A 1 97 ? -3.830 8.522 5.397 1.00 83.62 97 LEU A O 1
ATOM 790 N N . GLU A 1 98 ? -1.981 8.728 4.149 1.00 85.62 98 GLU A N 1
ATOM 791 C CA . GLU A 1 98 ? -1.203 9.451 5.160 1.00 85.62 98 GLU A CA 1
ATOM 792 C C . GLU A 1 98 ? -1.916 10.748 5.574 1.00 85.62 98 GLU A C 1
ATOM 794 O O . GLU A 1 98 ? -2.070 11.024 6.757 1.00 85.62 98 GLU A O 1
ATOM 799 N N . VAL A 1 99 ? -2.466 11.515 4.630 1.00 84.44 99 VAL A N 1
ATOM 800 C CA . VAL A 1 99 ? -3.259 12.715 4.957 1.00 84.44 99 VAL A CA 1
ATOM 801 C C . VAL A 1 99 ? -4.549 12.377 5.716 1.00 84.44 99 VAL A C 1
ATOM 803 O O . VAL A 1 99 ? -5.015 13.201 6.502 1.00 84.44 99 VAL A O 1
ATOM 806 N N . ALA A 1 100 ? -5.156 11.212 5.479 1.00 77.75 100 ALA A N 1
ATOM 807 C CA . ALA A 1 100 ? -6.337 10.768 6.221 1.00 77.75 100 ALA A CA 1
ATOM 808 C C . ALA A 1 100 ? -5.999 10.365 7.667 1.00 77.75 100 ALA A C 1
ATOM 810 O O . ALA A 1 100 ? -6.794 10.638 8.558 1.00 77.75 100 ALA A O 1
ATOM 811 N N . LEU A 1 101 ? -4.816 9.788 7.900 1.00 80.19 101 LEU A N 1
ATOM 812 C CA . LEU A 1 101 ? -4.341 9.345 9.218 1.00 80.19 101 LEU A CA 1
ATOM 813 C C . LEU A 1 101 ? -3.977 10.494 10.178 1.00 80.19 101 LEU A C 1
ATOM 815 O O . LEU A 1 101 ? -3.963 10.297 11.391 1.00 80.19 101 LEU A O 1
ATOM 819 N N . TRP A 1 102 ? -3.641 11.671 9.643 1.00 73.81 102 TRP A N 1
ATOM 820 C CA . TRP A 1 102 ? -3.150 12.829 10.409 1.00 73.81 102 TRP A CA 1
ATOM 821 C C . TRP A 1 102 ? -4.223 13.917 10.617 1.00 73.81 102 TRP A C 1
ATOM 823 O O . TRP A 1 102 ? -3.896 15.035 11.019 1.00 73.81 102 TRP A O 1
ATOM 833 N N . LYS A 1 103 ? -5.488 13.608 10.313 1.00 59.81 103 LYS A N 1
ATOM 834 C CA . LYS A 1 103 ? -6.662 14.452 10.587 1.00 59.81 103 LYS A CA 1
ATOM 835 C C . LYS A 1 103 ? -7.400 13.966 11.822 1.00 59.81 103 LYS A C 1
ATOM 837 O O . LYS A 1 103 ? -7.942 14.849 12.519 1.00 59.81 103 LYS A O 1
#